Protein AF-A0AAE5H7A9-F1 (afdb_monomer_lite)

Secondary structure (DSSP, 8-state):
-EEEEE-TTS-EEEEEEE-GGGHHHHS-TT--EEEEEETTEEEEEEEETTEEEEHHHHHH---TTEEEEETTS-TTEE-GGGEEEEE-

Structure (mmCIF, N/CA/C/O backbone):
data_AF-A0AAE5H7A9-F1
#
_entry.id   AF-A0AAE5H7A9-F1
#
loop_
_atom_site.group_PDB
_atom_site.id
_atom_site.type_symbol
_atom_site.label_atom_id
_atom_site.label_alt_id
_atom_site.label_comp_id
_atom_site.label_asym_id
_atom_site.label_entity_id
_atom_site.label_seq_id
_atom_site.pdbx_PDB_ins_code
_atom_site.Cartn_x
_atom_site.Cartn_y
_atom_site.Cartn_z
_atom_site.occupancy
_atom_site.B_iso_or_equiv
_atom_site.auth_seq_id
_atom_site.auth_comp_id
_atom_site.auth_asym_id
_atom_site.auth_atom_id
_atom_site.pdbx_PDB_model_num
ATOM 1 N N . MET A 1 1 ? 5.686 -10.023 4.559 1.00 93.62 1 MET A N 1
ATOM 2 C CA . MET A 1 1 ? 6.357 -10.301 3.270 1.00 93.62 1 MET A CA 1
ATOM 3 C C . MET A 1 1 ? 6.708 -8.987 2.593 1.00 93.62 1 MET A C 1
ATOM 5 O O . MET A 1 1 ? 6.102 -7.987 2.955 1.00 93.62 1 MET A O 1
ATOM 9 N N . GLY A 1 2 ? 7.662 -8.971 1.660 1.00 95.94 2 GLY A N 1
ATOM 10 C CA . GLY A 1 2 ? 7.926 -7.815 0.798 1.00 95.94 2 GLY A CA 1
ATOM 11 C C . GLY A 1 2 ? 7.412 -8.049 -0.624 1.00 95.94 2 GLY A C 1
ATOM 12 O O . GLY A 1 2 ? 7.565 -9.153 -1.141 1.00 95.94 2 GLY A O 1
ATOM 13 N N . ILE A 1 3 ? 6.827 -7.028 -1.247 1.00 96.94 3 ILE A N 1
ATOM 14 C CA . ILE A 1 3 ? 6.529 -6.982 -2.683 1.00 96.94 3 ILE A CA 1
ATOM 15 C C . ILE A 1 3 ? 7.469 -5.995 -3.375 1.00 96.94 3 ILE A C 1
ATOM 17 O O . ILE A 1 3 ? 7.836 -4.966 -2.808 1.00 96.94 3 ILE A O 1
ATOM 21 N N . ILE A 1 4 ? 7.859 -6.313 -4.605 1.00 96.44 4 ILE A N 1
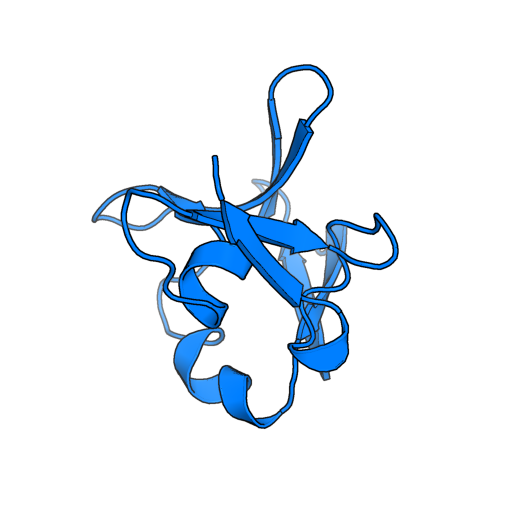ATOM 22 C CA . ILE A 1 4 ? 8.793 -5.497 -5.383 1.00 96.44 4 ILE A CA 1
ATOM 23 C C . ILE A 1 4 ? 8.049 -4.303 -5.975 1.00 96.44 4 ILE A C 1
ATOM 25 O O . ILE A 1 4 ? 7.068 -4.477 -6.698 1.00 96.44 4 ILE A O 1
ATOM 29 N N . LEU A 1 5 ? 8.562 -3.102 -5.718 1.00 97.19 5 LEU A N 1
ATOM 30 C CA . LEU A 1 5 ? 8.165 -1.891 -6.425 1.00 97.19 5 LEU A CA 1
ATOM 31 C C . LEU A 1 5 ? 9.088 -1.700 -7.622 1.00 97.19 5 LEU A C 1
ATOM 33 O O . LEU A 1 5 ? 10.315 -1.711 -7.472 1.00 97.19 5 LEU A O 1
ATOM 37 N N . ARG A 1 6 ? 8.503 -1.531 -8.806 1.00 94.56 6 ARG A N 1
ATOM 38 C CA . ARG A 1 6 ? 9.248 -1.376 -10.058 1.00 94.56 6 ARG A CA 1
ATOM 39 C C . ARG A 1 6 ? 9.260 0.071 -10.534 1.00 94.56 6 ARG A C 1
ATOM 41 O O . ARG A 1 6 ? 8.387 0.864 -10.185 1.00 94.56 6 ARG A O 1
ATOM 48 N N . ASP A 1 7 ? 10.262 0.427 -11.326 1.00 90.19 7 ASP A N 1
ATOM 49 C CA . ASP A 1 7 ? 10.233 1.657 -12.115 1.00 90.19 7 ASP A CA 1
ATOM 50 C C . ASP A 1 7 ? 9.486 1.453 -13.450 1.00 90.19 7 ASP A C 1
ATOM 52 O O . ASP A 1 7 ? 9.008 0.362 -13.767 1.00 90.19 7 ASP A O 1
ATOM 56 N N . LYS A 1 8 ? 9.395 2.514 -14.263 1.00 84.38 8 LYS A N 1
ATOM 57 C CA . LYS A 1 8 ? 8.742 2.473 -15.586 1.00 84.38 8 LYS A CA 1
ATOM 58 C C . LYS A 1 8 ? 9.411 1.534 -16.601 1.00 84.38 8 LYS A C 1
ATOM 60 O O . LYS A 1 8 ? 8.823 1.266 -17.641 1.00 84.38 8 LYS A O 1
ATOM 65 N N . PHE A 1 9 ? 10.633 1.083 -16.327 1.00 88.81 9 PHE A N 1
ATOM 66 C CA . PHE A 1 9 ? 11.387 0.149 -17.159 1.00 88.81 9 PHE A CA 1
ATOM 67 C C . PHE A 1 9 ? 11.317 -1.287 -16.614 1.00 88.81 9 PHE A C 1
ATOM 69 O O . PHE A 1 9 ? 11.914 -2.191 -17.189 1.00 88.81 9 PHE A O 1
ATOM 76 N N . GLY A 1 10 ? 10.589 -1.510 -15.514 1.00 86.69 10 GLY A N 1
ATOM 77 C CA . GLY A 1 10 ? 10.436 -2.816 -14.879 1.00 86.69 10 GLY A CA 1
ATOM 78 C C . GLY A 1 10 ? 11.559 -3.185 -13.906 1.00 86.69 10 GLY A C 1
ATOM 79 O O . GLY A 1 10 ? 11.509 -4.276 -13.328 1.00 86.69 10 GLY A O 1
ATOM 80 N N . ASN A 1 11 ? 12.536 -2.303 -13.671 1.00 93.25 11 ASN A N 1
ATOM 81 C CA . ASN A 1 11 ? 13.636 -2.574 -12.745 1.00 93.25 11 ASN A CA 1
ATOM 82 C C . ASN A 1 11 ? 13.154 -2.510 -11.298 1.00 93.25 11 AS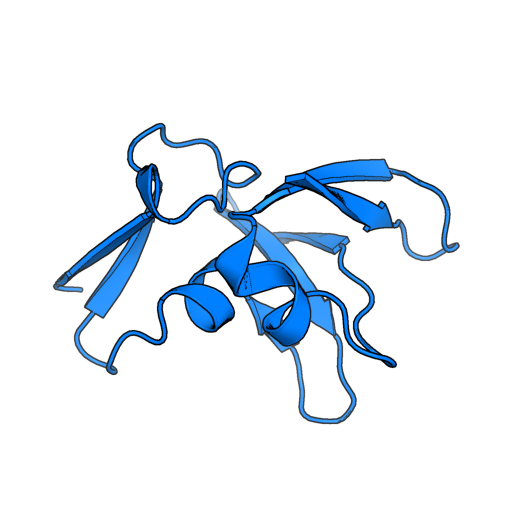N A C 1
ATOM 84 O O . ASN A 1 11 ? 12.280 -1.709 -10.964 1.00 93.25 11 ASN A O 1
ATOM 88 N N . HIS A 1 12 ? 13.758 -3.318 -10.421 1.00 95.31 12 HIS A N 1
ATOM 89 C CA . HIS A 1 12 ? 13.530 -3.211 -8.980 1.00 95.31 12 HIS A CA 1
ATOM 90 C C . HIS A 1 12 ? 13.968 -1.829 -8.491 1.00 95.31 12 HIS A C 1
ATOM 92 O O . HIS A 1 12 ? 15.110 -1.421 -8.699 1.00 95.31 12 HIS A O 1
ATOM 98 N N . LYS A 1 13 ? 13.046 -1.107 -7.852 1.00 94.88 13 LYS A N 1
ATOM 99 C CA . LYS A 1 13 ? 13.291 0.213 -7.276 1.00 94.88 13 LYS A CA 1
ATOM 100 C C . LYS A 1 13 ? 13.287 0.208 -5.752 1.00 94.88 13 LYS A C 1
ATOM 102 O O . LYS A 1 13 ? 14.132 0.867 -5.158 1.00 94.88 13 LYS A O 1
ATOM 107 N N . ASP A 1 14 ? 12.324 -0.483 -5.148 1.00 96.44 14 ASP A N 1
ATOM 108 C CA . ASP A 1 14 ? 12.148 -0.558 -3.695 1.00 96.44 14 ASP A CA 1
ATOM 109 C C . ASP A 1 14 ? 11.285 -1.777 -3.317 1.00 96.44 14 ASP A C 1
ATOM 111 O O . ASP A 1 14 ? 10.871 -2.547 -4.189 1.00 96.44 14 ASP A O 1
ATOM 115 N N . THR A 1 15 ? 10.992 -1.956 -2.032 1.00 97.88 15 THR A N 1
ATOM 116 C CA . THR A 1 15 ? 10.154 -3.035 -1.504 1.00 97.88 15 THR A CA 1
ATOM 117 C C . THR A 1 15 ? 9.113 -2.477 -0.537 1.00 97.88 15 THR A C 1
ATOM 119 O O . THR A 1 15 ? 9.460 -1.827 0.444 1.00 97.88 15 THR A O 1
ATOM 122 N N . ALA A 1 16 ? 7.835 -2.791 -0.762 1.00 98.44 16 ALA A N 1
ATOM 123 C CA . ALA A 1 16 ? 6.776 -2.523 0.213 1.00 98.44 16 ALA A CA 1
ATOM 124 C C . ALA A 1 16 ? 6.476 -3.779 1.038 1.00 98.44 16 ALA A C 1
ATOM 126 O O . ALA A 1 16 ? 6.449 -4.889 0.509 1.00 98.44 16 ALA A O 1
ATOM 127 N N . LEU A 1 17 ? 6.244 -3.623 2.338 1.00 98.75 17 LEU A N 1
ATOM 128 C CA . LEU A 1 17 ? 5.872 -4.710 3.234 1.00 98.75 17 LEU A CA 1
ATOM 129 C C . LEU A 1 17 ? 4.355 -4.893 3.250 1.00 98.75 17 LEU A C 1
ATOM 131 O O . LEU A 1 17 ? 3.620 -3.921 3.36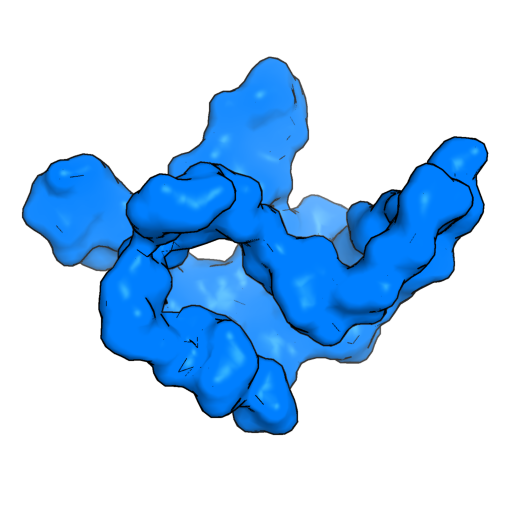0 1.00 98.75 17 LEU A O 1
ATOM 135 N N . ILE A 1 18 ? 3.900 -6.143 3.213 1.00 98.69 18 ILE A N 1
ATOM 136 C CA . ILE A 1 18 ? 2.492 -6.532 3.372 1.00 98.69 18 ILE A CA 1
ATOM 137 C C . ILE A 1 18 ? 2.359 -7.696 4.361 1.00 98.69 18 ILE A C 1
ATOM 139 O O . ILE A 1 18 ? 3.332 -8.430 4.616 1.00 98.69 18 ILE A O 1
ATOM 143 N N . SER A 1 19 ? 1.165 -7.870 4.932 1.00 98.56 19 SER A N 1
ATOM 144 C CA . SER A 1 19 ? 0.835 -9.054 5.735 1.00 98.56 19 SER A CA 1
ATOM 145 C C . SER A 1 19 ? 0.713 -10.293 4.843 1.00 98.56 19 SER A C 1
ATOM 147 O O . SER A 1 19 ? 0.417 -10.189 3.656 1.00 98.56 19 SER A O 1
ATOM 149 N N . MET A 1 20 ? 0.960 -11.480 5.405 1.00 97.88 20 MET A N 1
ATOM 150 C CA . MET A 1 20 ? 0.888 -12.739 4.643 1.00 97.88 20 MET A CA 1
ATOM 151 C C . MET A 1 20 ? -0.525 -13.041 4.129 1.00 97.88 20 MET A C 1
ATOM 153 O O . MET A 1 20 ? -0.675 -13.578 3.038 1.00 97.88 20 MET A O 1
ATOM 157 N N . GLU A 1 21 ? -1.554 -12.673 4.887 1.00 97.69 21 GLU A N 1
ATOM 158 C CA . GLU A 1 21 ? -2.957 -12.870 4.504 1.00 97.69 21 GLU A CA 1
ATOM 159 C C . GLU A 1 21 ? -3.392 -12.037 3.289 1.00 97.69 21 GLU A C 1
ATOM 161 O O . GLU A 1 21 ? -4.299 -12.435 2.565 1.00 97.69 21 GLU A O 1
ATOM 166 N N . ASP A 1 22 ? -2.701 -10.931 3.004 1.00 97.75 22 ASP A N 1
ATOM 167 C CA . ASP A 1 22 ? -3.048 -10.037 1.895 1.00 97.75 22 ASP A CA 1
ATOM 168 C C . ASP A 1 22 ? -2.374 -10.427 0.572 1.00 97.75 22 ASP A C 1
ATOM 170 O O . ASP A 1 22 ? -2.646 -9.820 -0.464 1.00 97.75 22 ASP A O 1
ATOM 174 N N . VAL A 1 23 ? -1.506 -11.446 0.569 1.00 96.81 23 VAL A N 1
ATOM 175 C CA . VAL A 1 23 ? -0.705 -11.828 -0.606 1.00 96.81 23 VAL A CA 1
ATOM 176 C C . VAL A 1 23 ? -1.580 -12.112 -1.822 1.00 96.81 23 VAL A C 1
ATOM 178 O O . VAL A 1 23 ? -1.323 -11.553 -2.883 1.00 96.81 23 VAL A O 1
ATOM 181 N N . ASN A 1 24 ? -2.649 -12.894 -1.665 1.00 95.31 24 ASN A N 1
ATOM 182 C CA . ASN A 1 24 ? -3.540 -13.245 -2.776 1.00 95.31 24 ASN A CA 1
ATOM 183 C C . ASN A 1 24 ? -4.345 -12.043 -3.304 1.00 95.31 24 ASN A C 1
ATOM 185 O O . ASN A 1 24 ? -4.780 -12.054 -4.453 1.00 95.31 24 ASN A O 1
ATOM 189 N N . LYS A 1 25 ? -4.546 -11.003 -2.481 1.00 95.06 25 LYS A N 1
ATOM 190 C CA . LYS A 1 25 ? -5.220 -9.759 -2.886 1.00 95.06 25 LYS A CA 1
ATOM 191 C C . LYS A 1 25 ? -4.260 -8.817 -3.620 1.00 95.06 25 LYS A C 1
ATOM 193 O O . LYS A 1 25 ? -4.669 -8.117 -4.542 1.00 95.06 25 LYS A O 1
ATOM 198 N N . VAL A 1 26 ? -2.994 -8.795 -3.203 1.00 96.50 26 VAL A N 1
ATOM 199 C CA . VAL A 1 26 ? -1.981 -7.823 -3.644 1.00 96.50 26 VAL A CA 1
ATOM 200 C C . VAL A 1 26 ? -1.142 -8.323 -4.822 1.00 96.50 26 VAL A C 1
ATOM 202 O O . VAL A 1 26 ? -0.775 -7.536 -5.695 1.00 96.50 26 VAL A O 1
ATOM 205 N N . VAL A 1 27 ? -0.806 -9.611 -4.857 1.00 94.69 27 VAL A N 1
ATOM 206 C CA . VAL A 1 27 ? 0.031 -10.225 -5.895 1.00 94.69 27 VAL A CA 1
ATOM 207 C C . VAL A 1 27 ? -0.883 -10.924 -6.894 1.00 94.69 27 VAL A C 1
ATOM 209 O O . VAL A 1 27 ? -1.212 -12.097 -6.747 1.00 94.69 27 VAL A O 1
ATOM 212 N N . LYS A 1 28 ? -1.321 -10.168 -7.900 1.00 90.69 28 LYS A N 1
ATOM 213 C CA . LYS A 1 28 ? -2.223 -10.624 -8.960 1.00 90.69 28 LYS A CA 1
ATOM 214 C C . LYS A 1 28 ? -1.654 -10.250 -10.324 1.00 90.69 28 LYS A C 1
ATOM 216 O O . LYS A 1 28 ? -0.991 -9.220 -10.461 1.00 90.69 28 LYS A O 1
ATOM 221 N N . ASP A 1 29 ? -1.948 -11.059 -11.335 1.00 86.38 29 ASP A N 1
ATOM 222 C CA . ASP A 1 29 ? -1.592 -10.742 -12.715 1.00 86.38 29 ASP A CA 1
ATOM 223 C C . ASP A 1 29 ? -2.145 -9.370 -13.124 1.00 86.38 29 ASP A C 1
ATOM 225 O O . ASP A 1 29 ? -3.288 -9.014 -12.831 1.00 86.38 29 ASP A O 1
ATOM 229 N N . GLY A 1 30 ? -1.297 -8.578 -13.779 1.00 85.00 30 GLY A N 1
ATOM 230 C CA . GLY A 1 30 ? -1.607 -7.204 -14.176 1.00 85.00 30 GLY A CA 1
ATOM 231 C C . GLY A 1 30 ? -1.325 -6.142 -13.109 1.00 85.00 30 GLY A C 1
ATOM 232 O O . GLY A 1 30 ? -1.345 -4.955 -13.433 1.00 85.00 30 GLY A O 1
ATOM 233 N N . TYR A 1 31 ? -1.008 -6.514 -11.863 1.00 91.88 31 TYR A N 1
ATOM 234 C CA . TYR A 1 31 ? -0.628 -5.540 -10.837 1.00 91.88 31 TYR A CA 1
ATOM 235 C C . TYR A 1 31 ? 0.877 -5.281 -10.870 1.00 91.88 31 TYR A C 1
ATOM 237 O O . TYR A 1 31 ? 1.687 -6.074 -10.396 1.00 91.88 31 TYR A O 1
ATOM 245 N N . ASN A 1 32 ? 1.246 -4.116 -11.401 1.00 92.00 32 ASN A N 1
ATOM 246 C CA . ASN A 1 32 ? 2.610 -3.602 -11.354 1.00 92.00 32 ASN A CA 1
ATOM 247 C C . ASN A 1 32 ? 2.703 -2.489 -10.311 1.00 92.00 32 ASN A C 1
ATOM 249 O O . ASN A 1 32 ? 2.338 -1.342 -10.579 1.00 92.00 32 ASN A O 1
ATOM 253 N N . TRP A 1 33 ? 3.181 -2.845 -9.119 1.00 96.75 33 TRP A N 1
ATOM 254 C CA . TRP A 1 33 ? 3.324 -1.914 -8.005 1.00 96.75 33 TRP A CA 1
ATOM 255 C C . TRP A 1 33 ? 4.508 -0.968 -8.208 1.00 96.75 33 TRP A C 1
ATOM 257 O O . TRP A 1 33 ? 5.616 -1.391 -8.546 1.00 96.75 33 TRP A O 1
ATOM 267 N N . VAL A 1 34 ? 4.277 0.321 -7.974 1.00 96.75 34 VAL A N 1
ATOM 268 C CA . VAL A 1 34 ? 5.266 1.394 -8.109 1.00 96.75 34 VAL A CA 1
ATOM 269 C C . VAL A 1 34 ? 5.155 2.373 -6.944 1.00 96.75 34 VAL A C 1
ATOM 271 O O . VAL A 1 34 ? 4.093 2.529 -6.335 1.00 96.75 34 VAL A O 1
ATOM 274 N N . LEU A 1 35 ? 6.251 3.077 -6.660 1.00 96.00 35 LEU A N 1
ATOM 275 C CA . LEU A 1 35 ? 6.221 4.227 -5.763 1.00 96.00 35 LEU A CA 1
ATOM 276 C C . LEU A 1 35 ? 5.649 5.438 -6.509 1.00 96.00 35 LEU A C 1
ATOM 278 O O . LEU A 1 35 ? 6.153 5.814 -7.569 1.00 96.00 35 LEU A O 1
ATOM 282 N N . TYR A 1 36 ? 4.629 6.075 -5.947 1.00 95.44 36 TYR A N 1
ATOM 283 C CA . TYR A 1 36 ? 4.008 7.274 -6.498 1.00 95.44 36 TYR A CA 1
ATOM 284 C C . TYR A 1 36 ? 4.099 8.429 -5.506 1.00 95.44 36 TYR A C 1
ATOM 286 O O . TYR A 1 36 ? 3.858 8.259 -4.314 1.00 95.44 36 TYR A O 1
ATOM 294 N N . LYS A 1 37 ? 4.452 9.615 -6.007 1.00 94.56 37 LYS A N 1
ATOM 295 C CA . LYS A 1 37 ? 4.558 10.840 -5.210 1.00 94.56 37 LYS A CA 1
ATOM 296 C C . LYS A 1 37 ? 3.605 11.895 -5.757 1.00 94.56 37 LYS A C 1
ATOM 298 O O . LYS A 1 37 ? 3.637 12.182 -6.955 1.00 94.56 37 LYS A O 1
ATOM 303 N N . LYS A 1 38 ? 2.781 12.477 -4.885 1.00 92.50 38 LYS A N 1
ATOM 304 C CA . LYS A 1 38 ? 1.859 13.576 -5.204 1.00 92.50 38 LYS A CA 1
ATOM 305 C C . LYS A 1 38 ? 2.047 14.689 -4.176 1.00 92.50 38 LYS A C 1
ATOM 307 O O . LYS A 1 38 ? 1.598 14.580 -3.042 1.00 92.50 38 LYS A O 1
ATOM 312 N N . GLY A 1 39 ? 2.736 15.759 -4.572 1.00 94.12 39 GLY A N 1
ATOM 313 C CA . GLY A 1 39 ? 3.168 16.785 -3.622 1.00 94.12 39 GLY A CA 1
ATOM 314 C C . GLY A 1 39 ? 4.112 16.183 -2.578 1.00 94.12 39 GLY A C 1
ATOM 315 O O . GLY A 1 39 ? 5.146 15.621 -2.937 1.00 94.12 39 GLY A O 1
ATOM 316 N N . THR A 1 40 ? 3.741 16.280 -1.303 1.00 91.38 40 THR A N 1
ATOM 317 C CA . THR A 1 40 ? 4.482 15.694 -0.172 1.00 91.38 40 THR A CA 1
ATOM 318 C C . THR A 1 40 ? 4.082 14.249 0.136 1.00 91.38 40 THR A C 1
ATOM 320 O O . THR A 1 40 ? 4.807 13.553 0.843 1.00 91.38 40 THR A O 1
ATOM 323 N N . GLU A 1 41 ? 2.958 13.773 -0.402 1.00 92.75 41 GLU A N 1
ATOM 324 C CA . GLU A 1 41 ? 2.438 12.437 -0.129 1.00 92.75 41 GLU A CA 1
ATOM 325 C C . GLU A 1 41 ? 3.177 11.385 -0.967 1.00 92.75 41 GLU A C 1
ATOM 327 O O . GLU A 1 41 ? 3.350 11.534 -2.182 1.00 92.75 41 GLU A O 1
ATOM 332 N N . THR A 1 42 ? 3.604 10.303 -0.314 1.00 95.81 42 THR A N 1
ATOM 333 C CA . THR A 1 42 ? 4.201 9.126 -0.956 1.00 95.81 42 THR A CA 1
ATOM 334 C C . THR A 1 42 ? 3.282 7.932 -0.748 1.00 95.81 42 THR A C 1
ATOM 336 O O . THR A 1 42 ? 2.868 7.661 0.372 1.00 95.81 42 THR A O 1
ATOM 339 N N . MET A 1 43 ? 2.977 7.215 -1.825 1.00 96.25 43 MET A N 1
ATOM 340 C CA . MET A 1 43 ? 2.031 6.101 -1.847 1.00 96.25 43 MET A CA 1
ATOM 341 C C . MET A 1 43 ? 2.589 4.941 -2.670 1.00 96.25 43 MET A C 1
ATOM 343 O O . MET A 1 43 ? 3.376 5.143 -3.597 1.00 96.25 43 MET A O 1
ATOM 347 N N . VAL A 1 44 ? 2.116 3.730 -2.385 1.00 98.12 44 VAL A N 1
ATOM 348 C CA . VAL A 1 44 ? 2.345 2.556 -3.235 1.00 98.12 44 VAL A CA 1
ATOM 349 C C . VAL A 1 44 ? 1.100 2.322 -4.079 1.00 98.12 44 VAL A C 1
ATOM 351 O O . VAL A 1 44 ? -0.001 2.204 -3.541 1.00 98.12 44 VAL A O 1
ATOM 354 N N . VAL A 1 45 ? 1.260 2.288 -5.403 1.00 97.56 45 VAL A N 1
ATOM 355 C CA . VAL A 1 45 ? 0.129 2.193 -6.336 1.00 97.56 45 VAL A CA 1
ATOM 356 C C . VAL A 1 45 ? 0.377 1.171 -7.435 1.00 97.56 45 VAL A C 1
ATOM 358 O O . VAL A 1 45 ? 1.518 0.957 -7.834 1.00 97.56 45 VAL A O 1
ATOM 361 N N . ALA A 1 46 ? -0.694 0.585 -7.957 1.00 96.25 46 ALA A N 1
ATOM 362 C CA . ALA A 1 46 ? -0.691 -0.176 -9.200 1.00 96.25 46 ALA A CA 1
ATOM 363 C C . ALA A 1 46 ? -1.550 0.569 -10.226 1.00 96.25 46 ALA A C 1
ATOM 365 O O . ALA A 1 46 ? -2.657 1.004 -9.910 1.00 96.25 46 ALA A O 1
ATOM 366 N N . ASN A 1 47 ? -1.049 0.739 -11.451 1.00 90.94 47 ASN A N 1
ATOM 367 C CA . ASN A 1 47 ? -1.868 1.240 -12.556 1.00 90.94 47 ASN A CA 1
ATOM 368 C C . ASN A 1 47 ? -2.434 0.030 -13.306 1.00 90.94 47 ASN A C 1
ATOM 370 O O . ASN A 1 47 ? -1.673 -0.735 -13.895 1.00 90.94 47 ASN A O 1
ATOM 374 N N . THR A 1 48 ? -3.750 -0.140 -13.254 1.00 89.75 48 THR A N 1
ATOM 375 C CA . THR A 1 48 ? -4.488 -1.217 -13.923 1.00 89.75 48 THR A CA 1
ATOM 376 C C . THR A 1 48 ? -5.306 -0.646 -15.081 1.00 89.75 48 THR A C 1
ATOM 378 O O . THR A 1 48 ? -5.423 0.574 -15.220 1.00 89.75 48 THR A O 1
ATOM 381 N N . SER A 1 49 ? -5.902 -1.509 -15.906 1.00 89.31 49 SER A N 1
ATOM 382 C CA . SER A 1 49 ? -6.841 -1.091 -16.957 1.00 89.31 49 SER A CA 1
ATOM 383 C C . SER A 1 49 ? -8.086 -0.387 -16.408 1.00 89.31 49 SER A C 1
ATOM 385 O O . SER A 1 49 ? -8.674 0.431 -17.104 1.00 89.31 49 SER A O 1
ATOM 387 N N . GLU A 1 50 ? -8.468 -0.681 -15.165 1.00 90.00 50 GLU A N 1
ATOM 388 C CA . GLU A 1 50 ? -9.619 -0.080 -14.477 1.00 90.00 50 GLU A CA 1
ATOM 389 C C . GLU A 1 50 ? -9.246 1.214 -13.737 1.00 90.00 50 GLU A C 1
ATOM 391 O O . GLU A 1 50 ? -10.096 1.881 -13.155 1.00 90.00 50 GLU A O 1
ATOM 396 N N . GLY A 1 51 ? -7.968 1.596 -13.777 1.00 92.00 51 GLY A N 1
ATOM 397 C CA . GLY A 1 51 ? -7.449 2.788 -13.125 1.00 92.00 51 GLY A CA 1
ATOM 398 C C . GLY A 1 51 ? -6.377 2.482 -12.088 1.00 92.00 51 GLY A C 1
ATOM 399 O O . GLY A 1 51 ? -5.811 1.387 -12.010 1.00 92.00 51 GLY A O 1
ATOM 400 N N . ARG A 1 52 ? -6.038 3.507 -11.308 1.00 94.50 52 ARG A N 1
ATOM 401 C CA . ARG A 1 52 ? -4.984 3.431 -10.296 1.00 94.50 52 ARG A CA 1
ATOM 402 C C . ARG A 1 52 ? -5.546 2.933 -8.971 1.00 94.50 52 ARG A C 1
ATOM 404 O O . ARG A 1 52 ? -6.470 3.530 -8.434 1.00 94.50 52 ARG A O 1
ATOM 411 N N . ILE A 1 53 ? -4.904 1.917 -8.411 1.00 96.19 53 ILE A N 1
ATOM 412 C CA . ILE A 1 53 ? -5.234 1.334 -7.111 1.00 96.19 53 ILE A CA 1
ATOM 413 C C . ILE A 1 53 ? -4.136 1.709 -6.115 1.00 96.19 53 ILE A C 1
ATOM 415 O O . ILE A 1 53 ? -2.952 1.572 -6.431 1.00 96.19 53 ILE A O 1
ATOM 419 N N . ARG A 1 54 ? -4.511 2.172 -4.917 1.00 97.19 54 ARG A N 1
ATOM 420 C CA . ARG A 1 54 ? -3.587 2.410 -3.793 1.00 97.19 54 ARG A CA 1
ATOM 421 C C . ARG A 1 54 ? -3.503 1.147 -2.931 1.00 97.19 54 ARG A C 1
ATOM 423 O O . ARG A 1 54 ? -4.531 0.533 -2.655 1.00 97.19 54 ARG A O 1
ATOM 430 N N . LEU A 1 55 ? -2.296 0.729 -2.550 1.00 98.25 55 LEU A N 1
ATOM 431 C CA . LEU A 1 55 ? -2.065 -0.561 -1.883 1.00 98.25 55 LEU A CA 1
ATOM 432 C C . LEU A 1 55 ? -2.750 -0.660 -0.515 1.00 98.25 55 LEU A C 1
ATOM 434 O O . LEU A 1 55 ? -3.406 -1.650 -0.212 1.00 98.25 55 LEU A O 1
ATOM 438 N 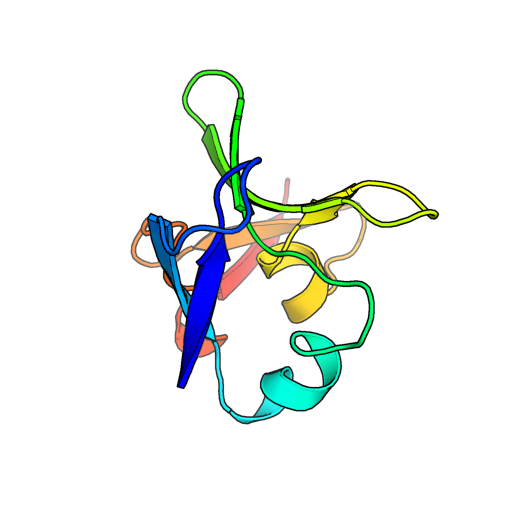N . ASP A 1 56 ? -2.595 0.369 0.302 1.00 98.25 56 ASP A N 1
ATOM 439 C CA . ASP A 1 56 ? -3.202 0.491 1.625 1.00 98.25 56 ASP A CA 1
ATOM 440 C C . ASP A 1 56 ? -4.739 0.497 1.561 1.00 98.25 56 ASP A C 1
ATOM 442 O O . ASP A 1 56 ? -5.379 -0.225 2.321 1.00 98.25 56 ASP A O 1
ATOM 446 N N . MET A 1 57 ? -5.330 1.222 0.604 1.00 97.56 57 MET A N 1
ATOM 447 C CA . MET A 1 57 ? -6.777 1.232 0.349 1.00 97.56 57 MET A CA 1
ATOM 448 C C . MET A 1 57 ? -7.259 -0.145 -0.100 1.00 97.56 57 MET A C 1
ATOM 450 O O . MET A 1 57 ? -8.277 -0.623 0.382 1.00 97.56 57 MET A O 1
ATOM 454 N N . LEU A 1 58 ? -6.506 -0.820 -0.976 1.00 97.38 58 LEU A N 1
ATOM 455 C CA . LEU A 1 58 ? -6.825 -2.185 -1.383 1.00 97.38 58 LEU A CA 1
ATOM 456 C C . LEU A 1 58 ? -6.808 -3.137 -0.181 1.00 97.38 58 LEU A C 1
ATOM 458 O O . LEU A 1 58 ? -7.651 -4.021 -0.106 1.00 97.38 58 LEU A O 1
ATOM 462 N N . ILE A 1 59 ? -5.868 -2.998 0.753 1.00 98.19 59 ILE A N 1
ATOM 463 C CA . ILE A 1 59 ? -5.770 -3.880 1.926 1.00 98.19 59 ILE A CA 1
ATOM 464 C C . ILE A 1 59 ? -6.893 -3.597 2.931 1.00 98.19 59 ILE A C 1
ATOM 466 O O . ILE A 1 59 ? -7.545 -4.540 3.394 1.00 98.19 59 ILE A O 1
ATOM 470 N N . MET A 1 60 ? -7.114 -2.325 3.261 1.00 98.12 60 MET A N 1
ATOM 471 C CA . MET A 1 60 ? -8.010 -1.914 4.344 1.00 98.12 60 MET A CA 1
ATOM 472 C C . MET A 1 60 ? -9.463 -1.731 3.923 1.00 98.12 60 MET A C 1
ATOM 474 O O . MET A 1 60 ? -10.324 -1.808 4.793 1.00 98.12 60 MET A O 1
ATOM 478 N N . ASP A 1 61 ? -9.715 -1.512 2.631 1.00 97.06 61 ASP A N 1
ATOM 479 C CA . ASP A 1 61 ? -11.048 -1.318 2.050 1.00 97.06 61 ASP A CA 1
ATOM 480 C C . ASP A 1 61 ? -11.920 -0.339 2.869 1.00 97.06 61 ASP A C 1
ATOM 482 O O . ASP A 1 61 ? -12.991 -0.716 3.346 1.00 97.06 61 ASP A O 1
ATOM 486 N N . PRO A 1 62 ? -11.426 0.887 3.153 1.00 97.31 62 PRO A N 1
ATOM 487 C CA . PRO A 1 62 ? -12.178 1.848 3.952 1.00 97.31 62 PRO A CA 1
ATOM 488 C C . PRO A 1 62 ? -13.425 2.332 3.206 1.00 97.31 62 PRO A C 1
ATOM 490 O O . PRO A 1 62 ? -13.418 2.464 1.981 1.00 97.31 62 PRO A O 1
ATOM 493 N N . ASP A 1 63 ? -14.466 2.675 3.961 1.00 96.38 63 ASP A N 1
ATOM 494 C CA . ASP A 1 63 ? -15.599 3.421 3.422 1.00 96.38 63 ASP A CA 1
ATOM 495 C C . ASP A 1 63 ? -15.230 4.885 3.105 1.00 96.38 63 ASP A C 1
ATOM 497 O O . ASP A 1 63 ? -14.157 5.382 3.453 1.00 96.38 63 ASP A O 1
ATOM 501 N N . GLU A 1 64 ? -16.147 5.592 2.446 1.00 95.38 64 GLU A N 1
ATOM 502 C CA . GLU A 1 64 ? -15.948 6.967 1.968 1.00 95.38 64 GLU A CA 1
ATOM 503 C C . GLU A 1 64 ? -15.762 8.009 3.085 1.00 95.38 64 GLU A C 1
ATOM 505 O O . GLU A 1 64 ? -15.362 9.138 2.804 1.00 95.38 64 GLU A O 1
ATOM 510 N N . THR A 1 65 ? -16.046 7.661 4.342 1.00 96.88 65 THR A N 1
ATOM 511 C CA . THR A 1 65 ? -15.893 8.546 5.508 1.00 96.88 65 THR A CA 1
ATOM 512 C C . THR A 1 65 ? -14.554 8.365 6.219 1.00 96.88 65 THR A C 1
ATOM 514 O O . THR A 1 65 ? -14.253 9.088 7.172 1.00 96.88 65 THR A O 1
ATOM 517 N N . MET A 1 66 ? -13.730 7.428 5.740 1.00 97.94 66 MET A N 1
ATOM 518 C CA . MET A 1 66 ? -12.489 7.022 6.380 1.00 97.94 66 MET A CA 1
ATOM 519 C C . MET A 1 66 ? -11.287 7.166 5.437 1.00 97.94 66 MET A C 1
ATOM 521 O O . MET A 1 66 ? -11.359 6.981 4.224 1.00 97.94 66 MET A O 1
ATOM 525 N N . LYS A 1 67 ? -10.124 7.451 6.018 1.00 96.38 67 LYS A N 1
ATOM 526 C CA . LYS A 1 67 ? -8.811 7.384 5.371 1.00 96.38 67 LYS A CA 1
ATOM 527 C C . LYS A 1 67 ? -7.984 6.274 6.003 1.00 96.38 67 LYS A C 1
ATOM 529 O O . LYS A 1 67 ? -8.063 6.052 7.208 1.00 96.38 67 LYS A O 1
ATOM 534 N N . VAL A 1 68 ? -7.131 5.629 5.213 1.00 98.12 68 VAL A N 1
ATOM 535 C CA . VAL A 1 68 ? -6.106 4.734 5.766 1.00 98.12 68 VAL A CA 1
ATOM 536 C C . VAL A 1 68 ? -4.937 5.563 6.295 1.00 98.12 68 VAL A C 1
ATOM 538 O O . VAL A 1 68 ? -4.428 6.440 5.596 1.00 98.12 68 VAL A O 1
ATOM 541 N N . HIS A 1 69 ? -4.516 5.273 7.520 1.00 97.69 69 HIS A N 1
ATOM 542 C CA . HIS A 1 69 ? -3.381 5.872 8.207 1.00 97.69 69 HIS A CA 1
ATOM 543 C C . HIS A 1 69 ? -2.310 4.812 8.492 1.00 97.69 69 HIS A C 1
ATOM 545 O O . HIS A 1 69 ? -2.608 3.733 9.009 1.00 97.69 69 HIS A O 1
ATOM 551 N N . HIS A 1 70 ? -1.052 5.136 8.179 1.00 98.31 70 HIS A N 1
ATOM 552 C CA . HIS A 1 70 ? 0.110 4.321 8.537 1.00 98.31 70 HIS A CA 1
ATOM 553 C C . HIS A 1 70 ? 0.606 4.720 9.925 1.00 98.31 70 HIS A C 1
ATOM 555 O O . HIS A 1 70 ? 1.180 5.794 10.087 1.00 98.31 70 HIS A O 1
ATOM 561 N N . ILE A 1 71 ? 0.457 3.833 10.909 1.00 98.56 71 ILE A N 1
ATOM 562 C CA . ILE A 1 71 ? 0.760 4.093 12.329 1.00 98.56 71 ILE A CA 1
ATOM 563 C C . ILE A 1 71 ? 2.215 4.548 12.526 1.00 98.56 71 ILE A C 1
ATOM 565 O O . ILE A 1 71 ? 2.487 5.477 13.282 1.00 98.56 71 ILE A O 1
ATOM 569 N N . ASN A 1 72 ? 3.167 3.919 11.831 1.00 98.25 72 ASN A N 1
ATOM 570 C CA . ASN A 1 72 ? 4.588 4.283 11.897 1.00 98.25 72 ASN A CA 1
ATOM 571 C C . ASN A 1 72 ? 5.014 5.377 10.901 1.00 98.25 72 ASN A C 1
ATOM 573 O O . ASN A 1 72 ? 6.213 5.616 10.752 1.00 98.25 72 ASN A O 1
ATOM 577 N N . LEU A 1 73 ? 4.064 5.990 10.186 1.00 96.81 73 LEU A N 1
ATOM 578 C CA . LEU A 1 73 ? 4.287 7.011 9.156 1.00 96.81 73 LEU A CA 1
ATOM 579 C C . LEU A 1 73 ? 5.165 6.560 7.969 1.00 96.81 73 LEU A C 1
ATOM 581 O O . LEU A 1 73 ? 5.590 7.387 7.162 1.00 96.81 73 LEU A O 1
ATOM 585 N N . ASN A 1 74 ? 5.436 5.258 7.829 1.00 97.69 74 ASN A N 1
ATOM 586 C CA . ASN A 1 74 ? 6.179 4.695 6.708 1.00 97.69 74 ASN A CA 1
ATOM 587 C C . ASN A 1 74 ? 5.210 4.190 5.620 1.00 97.69 74 ASN A C 1
ATOM 589 O O . ASN A 1 74 ? 4.611 3.125 5.790 1.00 97.69 74 ASN A O 1
ATOM 593 N N . PRO A 1 75 ? 5.119 4.862 4.457 1.00 96.88 75 PRO A N 1
ATOM 594 C CA . PRO A 1 75 ? 4.198 4.483 3.382 1.00 96.88 75 PRO A CA 1
ATOM 595 C C . PRO A 1 75 ? 4.558 3.154 2.699 1.00 96.88 75 PRO A C 1
ATOM 597 O O . PRO A 1 75 ? 3.752 2.596 1.952 1.00 96.88 75 PRO A O 1
ATOM 600 N N . LEU A 1 76 ? 5.765 2.629 2.932 1.00 98.38 76 LEU A N 1
ATOM 601 C CA . LEU A 1 76 ? 6.186 1.322 2.430 1.00 98.38 76 LEU A CA 1
ATOM 602 C C . LEU A 1 76 ? 5.778 0.179 3.363 1.00 98.38 76 LEU A C 1
ATOM 604 O O 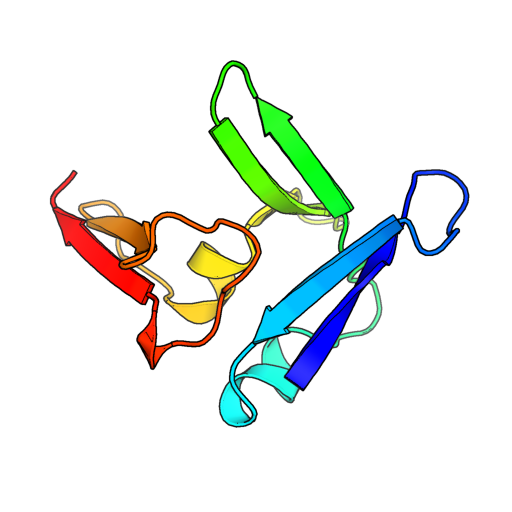. LEU A 1 76 ? 5.811 -0.972 2.940 1.00 98.38 76 LEU A O 1
ATOM 608 N N . ASP A 1 77 ? 5.363 0.452 4.601 1.00 98.56 77 ASP A N 1
ATOM 609 C CA . ASP A 1 77 ? 4.921 -0.580 5.537 1.00 98.56 77 ASP A CA 1
ATOM 610 C C . ASP A 1 77 ? 3.396 -0.727 5.533 1.00 98.56 77 ASP A C 1
ATOM 612 O O . ASP A 1 77 ? 2.686 -0.153 6.351 1.00 98.56 77 ASP A O 1
ATOM 616 N N . ASN A 1 78 ? 2.889 -1.534 4.605 1.00 98.69 78 ASN A N 1
ATOM 617 C CA . ASN A 1 78 ? 1.462 -1.784 4.398 1.00 98.69 78 ASN A CA 1
ATOM 618 C C . ASN A 1 78 ? 1.007 -3.091 5.073 1.00 98.69 78 ASN A C 1
ATOM 620 O O . ASN A 1 78 ? 0.026 -3.712 4.671 1.00 98.69 78 ASN A O 1
ATOM 624 N N . ARG A 1 79 ? 1.731 -3.559 6.098 1.00 98.69 79 ARG A N 1
ATOM 625 C CA . ARG A 1 79 ? 1.260 -4.665 6.945 1.00 98.69 79 ARG A CA 1
ATOM 626 C C . ARG A 1 79 ? 0.048 -4.178 7.735 1.00 98.69 79 ARG A C 1
ATOM 628 O O . ARG A 1 79 ? 0.140 -3.127 8.351 1.00 98.69 79 ARG A O 1
ATOM 635 N N . ARG A 1 80 ? -1.031 -4.963 7.821 1.00 98.00 80 ARG A N 1
ATOM 636 C CA . ARG A 1 80 ? -2.260 -4.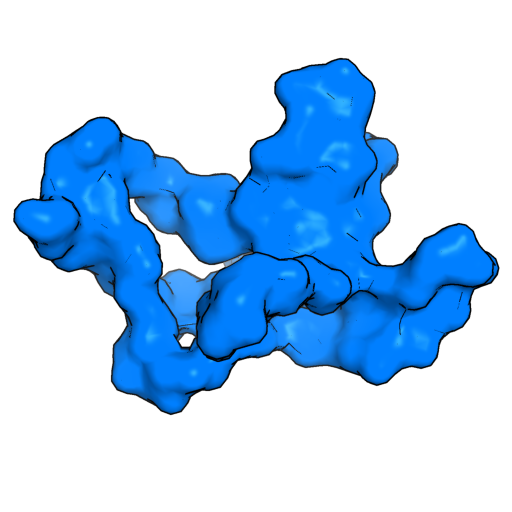582 8.554 1.00 98.00 80 ARG A CA 1
ATOM 637 C C . ARG A 1 80 ? -2.023 -4.077 9.972 1.00 98.00 80 ARG A C 1
ATOM 639 O O . ARG A 1 80 ? -2.645 -3.115 10.379 1.00 98.00 80 ARG A O 1
ATOM 646 N N . LYS A 1 81 ? -1.067 -4.660 10.701 1.00 98.31 81 LYS A N 1
ATOM 647 C CA . LYS A 1 81 ? -0.689 -4.191 12.049 1.00 98.31 81 LYS A CA 1
ATOM 648 C C . LYS A 1 81 ? -0.157 -2.748 12.103 1.00 98.31 81 LYS A C 1
ATOM 650 O O . LYS A 1 81 ? 0.068 -2.233 13.188 1.00 98.31 81 LYS A O 1
ATOM 655 N N . ASN A 1 82 ? 0.154 -2.165 10.950 1.00 98.69 82 ASN A N 1
ATOM 656 C CA . ASN A 1 82 ? 0.640 -0.805 10.771 1.00 98.69 82 ASN A CA 1
ATOM 657 C C . ASN A 1 82 ? -0.394 0.095 10.072 1.00 98.69 82 ASN A C 1
ATOM 659 O O . ASN A 1 82 ? -0.098 1.257 9.823 1.00 98.69 82 ASN A O 1
ATOM 663 N N . LEU A 1 83 ? -1.571 -0.431 9.727 1.00 98.56 83 LEU A N 1
ATOM 664 C CA . LEU A 1 83 ? -2.625 0.307 9.047 1.00 98.56 83 LEU A CA 1
ATOM 665 C C . LEU A 1 83 ? -3.847 0.407 9.950 1.00 98.56 83 LEU A C 1
ATOM 667 O O . LEU A 1 83 ? -4.238 -0.560 10.601 1.00 98.56 83 LEU A O 1
ATOM 671 N N . GLU A 1 84 ? -4.485 1.563 9.931 1.00 98.12 84 GLU A N 1
ATOM 672 C CA . GLU A 1 84 ? -5.770 1.779 10.582 1.00 98.12 84 GLU A CA 1
ATOM 673 C C . GLU A 1 84 ? -6.634 2.709 9.735 1.00 98.12 84 GLU A C 1
ATOM 675 O O . GLU A 1 84 ? -6.121 3.579 9.032 1.00 98.12 84 GLU A O 1
ATOM 680 N N . ASN A 1 85 ? -7.950 2.529 9.801 1.00 98.31 85 ASN A N 1
ATOM 681 C CA . ASN A 1 85 ? -8.885 3.469 9.201 1.00 98.31 85 ASN A CA 1
ATOM 682 C C . ASN A 1 85 ? -9.179 4.565 10.232 1.00 98.31 85 ASN A C 1
ATOM 684 O O . ASN A 1 85 ? -9.539 4.265 11.370 1.00 98.31 85 ASN A O 1
ATOM 688 N N . GLN A 1 86 ? -9.058 5.827 9.833 1.00 97.38 86 GLN A N 1
ATOM 689 C CA . GLN A 1 86 ? -9.388 6.999 10.643 1.00 97.38 86 GLN A CA 1
ATOM 690 C C . GLN A 1 86 ? -10.467 7.832 9.947 1.00 97.38 86 GLN A C 1
ATOM 692 O O . GLN A 1 86 ? -10.449 7.889 8.720 1.00 97.38 86 GLN A O 1
ATOM 697 N N . PRO A 1 87 ? -11.348 8.529 10.680 1.00 96.75 87 PRO A N 1
ATOM 698 C CA . PRO A 1 87 ? -12.263 9.492 10.074 1.00 96.75 87 PRO A CA 1
ATOM 699 C C . PRO A 1 87 ? -11.514 10.562 9.266 1.00 96.75 87 PRO A C 1
ATOM 701 O O . PRO A 1 87 ? -10.400 10.963 9.637 1.00 96.75 87 PRO A O 1
ATOM 704 N N . ILE A 1 88 ? -12.111 10.987 8.148 1.00 91.12 88 ILE A N 1
ATOM 705 C CA . ILE A 1 88 ? -11.589 12.065 7.289 1.00 91.12 88 ILE A CA 1
ATOM 706 C C . ILE A 1 88 ? -11.680 13.418 7.994 1.00 91.12 88 ILE A C 1
ATOM 708 O O . ILE A 1 88 ? -12.756 13.741 8.544 1.00 91.12 88 ILE A O 1
#

Organism: Clostridium beijerinckii (NCBI:txid1520)

Foldseek 3Di:
DWDFAADPVRDGDDTADEAPVCCVQQVDPQFHWHWDDDPPDIFIWGQHPVGIDTPLCSVPVDDPQWDKDQQVNDRRHSYVVRIDIDGD

Sequence (88 aa):
MGIILRDKFGNHKDTALISMEDVNKVVKDGYNWVLYKKGTETMVVANTSEGRIRLDMLIMDPDETMKVHHINLNPLDNRRKNLENQPI

Radius of gyration: 12.48 Å; chains: 1; bounding box: 30×30×30 Å

pLDDT: mean 95.52, std 3.36, range [84.38, 98.75]